Protein AF-A0A7K0Q0C8-F1 (afdb_monomer_lite)

Secondary structure (DSSP, 8-state):
-------SHHHHHHHHHHHHHHHHHHHHHHHHHHHHHHHHHHHHHHHHHTT-EEEEEEEEEE-TTTEEEEEEEEEEEEETTEEEE-SEEEEEEETTEEEEEEEEEES-EEETTS-EE--SEEEEEEE------

Sequence (133 aa):
MADKPKRPWPFILTFAGVVLLAAGWCAYWFVASSFARDTVEAELAKLSRQGFTLDCKATNWGGFPFRFERDCVAPKLTTPGEEAEAQRLLLVVQAYMPNRAVALLDGPVVTSSGLTITHDRAMASARYSGERD

Structure (mmCIF, N/CA/C/O backbone):
data_AF-A0A7K0Q0C8-F1
#
_entry.id   AF-A0A7K0Q0C8-F1
#
loop_
_atom_site.group_PDB
_atom_site.id
_atom_site.type_symbol
_atom_site.label_atom_id
_atom_site.label_alt_id
_atom_site.label_comp_id
_atom_site.label_asym_id
_atom_site.label_entity_id
_atom_site.label_seq_id
_atom_site.pdbx_PDB_ins_code
_atom_site.Cartn_x
_atom_site.Cartn_y
_atom_site.Cartn_z
_atom_site.occupancy
_atom_site.B_iso_or_equiv
_atom_site.auth_seq_id
_atom_site.auth_comp_id
_atom_site.auth_asym_id
_atom_site.auth_atom_id
_atom_site.pdbx_PDB_model_num
ATOM 1 N N . MET A 1 1 ? 20.813 -4.666 -60.933 1.00 46.38 1 MET A N 1
ATOM 2 C CA . MET A 1 1 ? 20.347 -3.752 -59.868 1.00 46.38 1 MET A CA 1
ATOM 3 C C . MET A 1 1 ? 20.929 -4.262 -58.561 1.00 46.38 1 MET A C 1
ATOM 5 O O . MET A 1 1 ? 20.519 -5.322 -58.117 1.00 46.38 1 MET A O 1
ATOM 9 N N . ALA A 1 2 ? 21.971 -3.613 -58.035 1.00 53.25 2 ALA A N 1
ATOM 10 C CA . ALA A 1 2 ? 22.572 -4.017 -56.766 1.00 53.25 2 ALA A CA 1
ATOM 11 C C . ALA A 1 2 ? 21.648 -3.558 -55.634 1.00 53.25 2 ALA A C 1
ATOM 13 O O . ALA A 1 2 ? 21.432 -2.357 -55.463 1.00 53.25 2 ALA A O 1
ATOM 14 N N . ASP A 1 3 ? 21.061 -4.515 -54.923 1.00 61.59 3 ASP A N 1
ATOM 15 C CA . ASP A 1 3 ? 20.188 -4.242 -53.791 1.00 61.59 3 ASP A CA 1
ATOM 16 C C . ASP A 1 3 ? 21.038 -3.640 -52.664 1.00 61.59 3 ASP A C 1
ATOM 18 O O . ASP A 1 3 ? 21.977 -4.262 -52.160 1.00 61.59 3 ASP A O 1
ATOM 22 N N . LYS A 1 4 ? 20.798 -2.366 -52.342 1.00 63.41 4 LYS A N 1
ATOM 23 C CA . LYS A 1 4 ? 21.561 -1.647 -51.320 1.00 63.41 4 LYS A CA 1
ATOM 24 C C . LYS A 1 4 ? 21.117 -2.217 -49.972 1.00 63.41 4 LYS A C 1
ATOM 26 O O . LYS A 1 4 ? 19.951 -2.018 -49.626 1.00 63.41 4 LYS A O 1
ATOM 31 N N . PRO A 1 5 ? 21.984 -2.898 -49.198 1.00 60.47 5 PRO A N 1
ATOM 32 C CA . PRO A 1 5 ? 21.554 -3.539 -47.964 1.00 60.47 5 PRO A CA 1
ATOM 33 C C . PRO A 1 5 ? 20.958 -2.474 -47.042 1.00 60.47 5 PRO A C 1
ATOM 35 O O . PRO A 1 5 ? 21.642 -1.529 -46.633 1.00 60.47 5 PRO A O 1
ATOM 38 N N . LYS A 1 6 ? 19.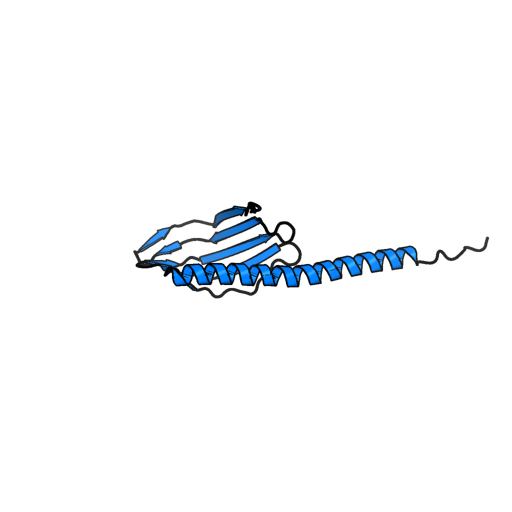654 -2.589 -46.766 1.00 64.62 6 LYS A N 1
ATOM 39 C CA . LYS A 1 6 ? 18.947 -1.695 -45.847 1.00 64.62 6 LYS A CA 1
ATOM 40 C C . LYS A 1 6 ? 19.541 -1.923 -44.463 1.00 64.62 6 LYS A C 1
ATOM 42 O O . LYS A 1 6 ? 19.232 -2.905 -43.796 1.00 64.62 6 LYS A O 1
ATOM 47 N N . ARG A 1 7 ? 20.465 -1.044 -44.065 1.00 70.12 7 ARG A N 1
ATOM 48 C CA . ARG A 1 7 ? 21.129 -1.088 -42.759 1.00 70.12 7 ARG A CA 1
ATOM 49 C C . ARG A 1 7 ? 20.048 -1.142 -41.667 1.00 70.12 7 ARG A C 1
ATOM 51 O O . ARG A 1 7 ? 19.235 -0.221 -41.628 1.00 70.12 7 ARG A O 1
ATOM 58 N N . PRO A 1 8 ? 20.040 -2.139 -40.762 1.00 76.94 8 PRO A N 1
ATOM 59 C CA . PRO A 1 8 ? 18.991 -2.311 -39.745 1.00 76.94 8 PRO A CA 1
ATOM 60 C C . PRO A 1 8 ? 19.074 -1.284 -38.602 1.00 76.94 8 PRO A C 1
ATOM 62 O O . PRO A 1 8 ? 18.388 -1.406 -37.592 1.00 76.94 8 PRO A O 1
ATOM 65 N N . TRP A 1 9 ? 19.909 -0.256 -38.756 1.00 79.31 9 TRP A N 1
ATOM 66 C CA . TRP A 1 9 ? 20.179 0.781 -37.769 1.00 79.31 9 TRP A CA 1
ATOM 67 C C . TRP A 1 9 ? 18.929 1.464 -37.184 1.00 79.31 9 TRP A C 1
ATOM 69 O O . TRP A 1 9 ? 18.884 1.591 -35.965 1.00 79.31 9 TRP A O 1
ATOM 79 N N . PRO A 1 10 ? 17.886 1.836 -37.963 1.00 83.38 10 PRO A N 1
ATOM 80 C CA . PRO A 1 10 ? 16.682 2.421 -37.375 1.00 83.38 10 PRO A CA 1
ATOM 81 C C . PRO A 1 10 ? 15.929 1.431 -36.476 1.00 83.38 10 PRO A C 1
ATOM 83 O O . PRO A 1 10 ? 15.456 1.826 -35.419 1.00 83.38 10 PRO A O 1
ATOM 86 N N . PHE A 1 11 ? 15.888 0.139 -36.822 1.00 87.31 11 PHE A N 1
ATOM 87 C CA . PHE A 1 11 ? 15.264 -0.882 -35.972 1.00 87.31 11 PHE A CA 1
ATOM 88 C C . PHE A 1 11 ? 16.038 -1.098 -34.672 1.00 87.31 11 PHE A C 1
ATOM 90 O O . PHE A 1 11 ? 15.432 -1.177 -33.607 1.00 87.31 11 PHE A O 1
ATOM 97 N N . ILE A 1 12 ? 17.372 -1.146 -34.747 1.00 89.88 12 ILE A N 1
ATOM 98 C CA . ILE A 1 12 ? 18.235 -1.272 -33.565 1.00 89.88 12 ILE A CA 1
ATOM 99 C C . ILE A 1 12 ? 18.062 -0.053 -32.652 1.00 89.88 12 ILE A C 1
ATOM 101 O O . ILE A 1 12 ? 17.959 -0.208 -31.440 1.00 89.88 12 ILE A O 1
ATOM 105 N N . LEU A 1 13 ? 17.987 1.150 -33.225 1.00 92.06 13 LEU A N 1
ATOM 106 C CA . LEU A 1 13 ? 17.850 2.390 -32.467 1.00 92.06 13 LEU A CA 1
ATOM 107 C C . LEU A 1 13 ? 16.474 2.499 -31.792 1.00 92.06 13 LEU A C 1
ATOM 109 O O . LEU A 1 13 ? 16.399 2.851 -30.617 1.00 92.06 13 LEU A O 1
ATOM 113 N N . THR A 1 14 ? 15.394 2.118 -32.484 1.00 92.44 14 THR A N 1
ATOM 114 C CA . THR A 1 14 ? 14.057 2.014 -31.878 1.00 92.44 14 THR A CA 1
ATOM 115 C C . THR A 1 14 ? 14.026 0.968 -30.767 1.00 92.44 14 THR A C 1
ATOM 117 O O . THR A 1 14 ? 13.520 1.250 -29.683 1.00 92.44 14 THR A O 1
ATOM 120 N N . PHE A 1 15 ? 14.592 -0.218 -31.001 1.00 94.69 15 PHE A N 1
ATOM 121 C CA . PHE A 1 15 ? 14.639 -1.279 -29.996 1.00 94.69 15 PHE A CA 1
ATOM 122 C C . PHE A 1 15 ? 15.418 -0.842 -28.751 1.00 94.69 15 PHE A C 1
ATOM 124 O O . PHE A 1 15 ? 14.924 -0.985 -27.636 1.00 94.69 15 PHE A O 1
ATOM 131 N N . ALA A 1 16 ? 16.590 -0.227 -28.934 1.00 94.69 16 ALA A N 1
ATOM 132 C CA . ALA A 1 16 ? 17.373 0.336 -27.840 1.00 94.69 16 ALA A CA 1
ATOM 133 C C . ALA A 1 16 ? 16.583 1.401 -27.063 1.00 94.69 16 ALA A C 1
ATOM 135 O O . ALA A 1 16 ? 16.584 1.383 -25.835 1.00 94.69 16 ALA A O 1
ATOM 136 N N . GLY A 1 17 ? 15.851 2.278 -27.757 1.00 96.75 17 GLY A N 1
ATOM 137 C CA . GLY A 1 17 ? 14.981 3.271 -27.122 1.00 96.75 17 GLY A CA 1
ATOM 138 C C . GLY A 1 17 ? 13.888 2.644 -26.249 1.00 96.75 17 GLY A C 1
ATOM 139 O O . GLY A 1 17 ? 13.690 3.069 -25.112 1.00 96.75 17 GLY A O 1
ATOM 140 N N . VAL A 1 18 ? 13.220 1.596 -26.739 1.00 96.19 18 VAL A N 1
ATOM 141 C CA . VAL A 1 18 ? 12.193 0.867 -25.972 1.00 96.19 18 VAL A CA 1
ATOM 142 C C . VAL A 1 18 ? 12.799 0.183 -24.747 1.00 96.19 18 VAL A C 1
ATOM 144 O O . VAL A 1 18 ? 12.233 0.268 -23.658 1.00 96.19 18 VAL A O 1
ATOM 147 N N . VAL A 1 19 ? 13.964 -0.454 -24.898 1.00 96.31 19 VAL A N 1
ATOM 148 C CA . VAL A 1 19 ? 14.666 -1.110 -23.784 1.00 96.31 19 VAL A CA 1
ATOM 149 C C . VAL A 1 19 ? 15.070 -0.095 -22.714 1.00 96.31 19 VAL A C 1
ATOM 151 O O . VAL A 1 19 ? 14.866 -0.353 -21.530 1.00 96.31 19 VAL A O 1
ATOM 154 N N . LEU A 1 20 ? 15.584 1.074 -23.105 1.00 96.81 20 LEU A N 1
ATOM 155 C CA . LEU A 1 20 ? 15.936 2.142 -22.166 1.00 96.81 20 LEU A CA 1
ATOM 156 C C . LEU A 1 20 ? 14.712 2.687 -21.427 1.00 96.81 20 LEU A C 1
ATOM 158 O O . LEU A 1 20 ? 14.778 2.905 -20.220 1.00 96.81 20 LEU A O 1
ATOM 162 N N . LEU A 1 21 ? 13.587 2.867 -22.123 1.00 96.56 21 LEU A N 1
ATOM 163 C CA . LEU A 1 21 ? 12.343 3.321 -21.503 1.00 96.56 21 LEU A CA 1
ATOM 164 C C . LEU A 1 21 ? 11.794 2.285 -20.512 1.00 96.56 21 LEU A C 1
ATOM 166 O O . LEU A 1 21 ? 11.395 2.647 -19.407 1.00 96.56 21 LEU A O 1
ATOM 170 N N . ALA A 1 22 ? 11.835 0.999 -20.868 1.00 95.69 22 ALA A N 1
ATOM 171 C CA . ALA A 1 22 ? 11.447 -0.086 -19.971 1.00 95.69 22 ALA A CA 1
ATOM 172 C C . ALA A 1 22 ? 12.357 -0.147 -18.733 1.00 95.69 22 ALA A C 1
ATOM 174 O O . ALA A 1 22 ? 11.861 -0.223 -17.612 1.00 95.69 22 ALA A O 1
ATOM 175 N N . ALA A 1 23 ? 13.676 -0.045 -18.916 1.00 95.75 23 ALA A N 1
ATOM 176 C CA . ALA A 1 23 ? 14.633 -0.021 -17.812 1.00 95.75 23 ALA A CA 1
ATOM 177 C C . ALA A 1 23 ? 14.424 1.197 -16.897 1.00 95.75 23 ALA A C 1
ATOM 179 O O . ALA A 1 23 ? 14.415 1.055 -15.673 1.00 95.75 23 ALA A O 1
ATOM 180 N N . GLY A 1 24 ? 14.191 2.375 -17.482 1.00 96.12 24 GLY A N 1
ATOM 181 C CA . GLY A 1 24 ? 13.864 3.595 -16.747 1.00 96.12 24 GLY A CA 1
ATOM 182 C C . GLY A 1 24 ? 12.571 3.460 -15.945 1.00 96.12 24 GLY A C 1
ATOM 183 O O . GLY A 1 24 ? 12.534 3.846 -14.779 1.00 96.12 24 GLY A O 1
ATOM 184 N N . TRP A 1 25 ? 11.537 2.843 -16.523 1.00 95.06 25 TRP A N 1
ATOM 185 C CA . TRP A 1 25 ? 10.288 2.567 -15.814 1.00 95.06 25 TRP A CA 1
ATOM 186 C C . TRP A 1 25 ? 10.480 1.583 -14.657 1.00 95.06 25 TRP A C 1
ATOM 188 O O . TRP A 1 25 ? 9.954 1.811 -13.570 1.00 95.06 25 TRP A O 1
ATOM 198 N N . CYS A 1 26 ? 11.269 0.522 -14.849 1.00 93.31 26 CYS A N 1
ATOM 199 C CA . CYS A 1 26 ? 11.608 -0.405 -13.772 1.00 93.31 26 CYS A CA 1
ATOM 200 C C . CYS A 1 26 ? 12.302 0.322 -12.617 1.00 93.31 26 CYS A C 1
ATOM 202 O O . CYS A 1 26 ? 11.863 0.205 -11.475 1.00 93.31 26 CYS A O 1
ATOM 204 N N . ALA A 1 27 ? 13.340 1.109 -12.915 1.00 93.50 27 ALA A N 1
ATOM 205 C CA . ALA A 1 27 ? 14.065 1.882 -11.910 1.00 93.50 27 ALA A CA 1
ATOM 206 C C . ALA A 1 27 ? 13.138 2.859 -11.167 1.00 93.50 27 ALA A C 1
ATOM 208 O O . ALA A 1 27 ? 13.136 2.892 -9.936 1.00 93.50 27 ALA A O 1
ATOM 209 N N . TYR A 1 28 ? 12.301 3.591 -11.907 1.00 92.12 28 TYR A N 1
ATOM 210 C CA . TYR A 1 28 ? 11.281 4.469 -11.339 1.00 92.12 28 TYR A CA 1
ATOM 211 C C . TYR A 1 28 ? 10.334 3.715 -10.402 1.00 92.12 28 TYR A C 1
ATOM 213 O O . TYR A 1 28 ? 10.101 4.168 -9.285 1.00 92.12 28 TYR A O 1
ATOM 221 N N . TRP A 1 29 ? 9.819 2.556 -10.822 1.00 92.44 29 TRP A N 1
ATOM 222 C CA . TRP A 1 29 ? 8.880 1.772 -10.027 1.00 92.44 29 TRP A CA 1
ATOM 223 C C . TRP A 1 29 ? 9.499 1.330 -8.699 1.00 92.44 29 TRP A C 1
ATOM 225 O O . TRP A 1 29 ? 8.857 1.475 -7.664 1.00 92.44 29 TRP A O 1
ATOM 235 N N . PHE A 1 30 ? 10.751 0.859 -8.691 1.00 89.12 30 PHE A N 1
ATOM 236 C CA . PHE A 1 30 ? 11.416 0.460 -7.445 1.00 89.12 30 PHE A CA 1
ATOM 237 C C . PHE A 1 30 ? 11.583 1.639 -6.478 1.00 89.12 30 PHE A C 1
ATOM 239 O O . PHE A 1 30 ? 11.258 1.496 -5.299 1.00 89.12 30 PHE A O 1
ATOM 246 N N . VAL A 1 31 ? 11.996 2.810 -6.971 1.00 89.81 31 VAL A N 1
ATOM 247 C CA . VAL A 1 31 ? 12.130 4.030 -6.154 1.00 89.81 31 VAL A CA 1
ATOM 248 C C . VAL A 1 31 ? 10.769 4.518 -5.651 1.00 89.81 31 VAL A C 1
ATOM 250 O O . VAL A 1 31 ? 10.595 4.792 -4.471 1.00 89.81 31 VAL A O 1
ATOM 253 N N . ALA A 1 32 ? 9.761 4.595 -6.516 1.00 88.12 32 ALA A N 1
ATOM 254 C CA . ALA A 1 32 ? 8.420 5.013 -6.118 1.00 88.12 32 ALA A CA 1
ATOM 255 C C . ALA A 1 32 ? 7.775 4.021 -5.133 1.00 88.12 32 ALA A C 1
ATOM 257 O O . ALA A 1 32 ? 7.069 4.436 -4.212 1.00 88.12 32 ALA A O 1
ATOM 258 N N . SER A 1 33 ? 8.067 2.723 -5.272 1.00 86.88 33 SER A N 1
ATOM 259 C CA . SER A 1 33 ? 7.587 1.710 -4.338 1.00 86.88 33 SER A CA 1
ATOM 260 C C . SER A 1 33 ? 8.124 1.943 -2.929 1.00 86.88 33 SER A C 1
ATOM 262 O O . SER A 1 33 ? 7.337 1.817 -1.998 1.00 86.88 33 SER A O 1
ATOM 264 N N . SER A 1 34 ? 9.399 2.336 -2.761 1.00 85.19 34 SER A N 1
ATOM 265 C CA . SER A 1 34 ? 9.984 2.604 -1.439 1.00 85.19 34 SER A CA 1
ATOM 266 C C . SER A 1 34 ? 9.326 3.804 -0.766 1.00 85.1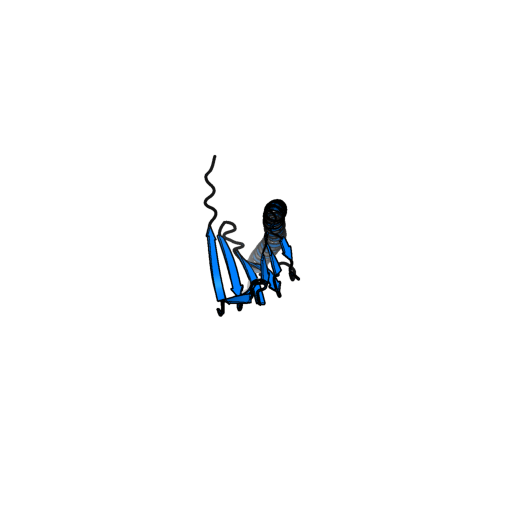9 34 SER A C 1
ATOM 268 O O . SER A 1 34 ? 8.904 3.687 0.378 1.00 85.19 34 SER A O 1
ATOM 270 N N . PHE A 1 35 ? 9.094 4.893 -1.507 1.00 85.94 35 PHE A N 1
ATOM 271 C CA . PHE A 1 35 ? 8.347 6.048 -0.995 1.00 85.94 35 PHE A CA 1
ATOM 272 C C . PHE A 1 35 ? 6.940 5.675 -0.507 1.00 85.94 35 PHE A C 1
ATOM 274 O O . PHE A 1 35 ? 6.490 6.175 0.526 1.00 85.94 35 PHE A O 1
ATOM 281 N N . ALA A 1 36 ? 6.240 4.783 -1.216 1.00 85.38 36 ALA A N 1
ATOM 282 C CA . ALA A 1 36 ? 4.932 4.303 -0.778 1.00 85.38 36 ALA A CA 1
ATOM 283 C C . ALA A 1 36 ? 5.023 3.500 0.533 1.00 85.38 36 ALA A C 1
ATOM 285 O O . ALA A 1 36 ? 4.162 3.664 1.401 1.00 85.38 36 ALA A O 1
ATOM 286 N N . ARG A 1 37 ? 6.074 2.682 0.711 1.00 85.19 37 ARG A N 1
ATOM 287 C CA . ARG A 1 37 ? 6.310 1.948 1.969 1.00 85.19 37 ARG A CA 1
ATOM 288 C C . ARG A 1 37 ? 6.529 2.908 3.125 1.00 85.19 37 ARG A C 1
ATOM 290 O O . ARG A 1 37 ? 5.786 2.838 4.099 1.00 85.19 37 ARG A O 1
ATOM 297 N N . ASP A 1 38 ? 7.468 3.834 2.961 1.00 86.81 38 ASP A N 1
ATOM 298 C CA . ASP A 1 38 ? 7.864 4.788 3.996 1.00 86.81 38 ASP A CA 1
ATOM 299 C C . ASP A 1 38 ? 6.678 5.653 4.433 1.00 86.81 38 ASP A C 1
ATOM 301 O O . ASP A 1 38 ? 6.464 5.878 5.622 1.00 86.81 38 ASP A O 1
ATOM 305 N N . THR A 1 39 ? 5.849 6.085 3.477 1.00 86.00 39 THR A N 1
ATOM 306 C CA . THR A 1 39 ? 4.644 6.874 3.766 1.00 86.00 39 THR A CA 1
ATOM 307 C C . THR A 1 39 ? 3.644 6.081 4.605 1.00 86.00 39 THR A C 1
ATOM 309 O O . THR A 1 39 ? 3.150 6.580 5.614 1.00 86.00 39 THR A O 1
ATOM 312 N N . VAL A 1 40 ? 3.351 4.831 4.226 1.00 85.00 40 VAL A N 1
ATOM 313 C CA . VAL A 1 40 ? 2.407 3.993 4.982 1.00 85.00 40 VAL A CA 1
ATOM 314 C C . VAL A 1 40 ? 2.956 3.650 6.364 1.00 85.00 40 VAL A C 1
ATOM 316 O O . VAL A 1 40 ? 2.208 3.677 7.336 1.00 85.00 40 VAL A O 1
ATOM 319 N N . GLU A 1 41 ? 4.246 3.344 6.478 1.00 86.94 41 GLU A N 1
ATOM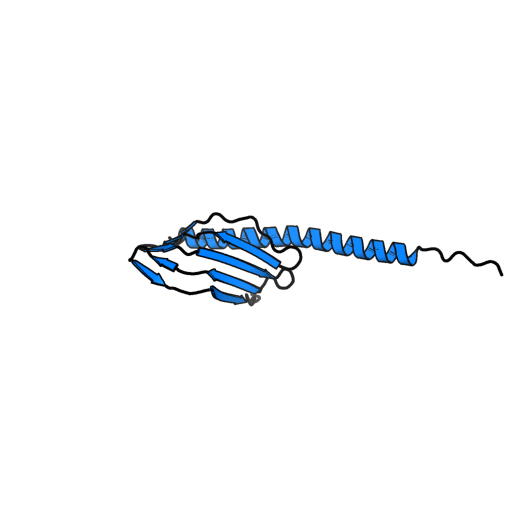 320 C CA . GLU A 1 41 ? 4.884 3.078 7.770 1.00 86.94 41 GLU A CA 1
ATOM 321 C C . GLU A 1 41 ? 4.882 4.314 8.674 1.00 86.94 41 GLU A C 1
ATOM 323 O O . GLU A 1 41 ? 4.580 4.196 9.862 1.00 86.94 41 GLU A O 1
ATOM 328 N N . ALA A 1 42 ? 5.117 5.507 8.123 1.00 88.25 42 ALA A N 1
ATOM 329 C CA . ALA A 1 42 ? 5.027 6.757 8.867 1.00 88.25 42 ALA A CA 1
ATOM 330 C C . ALA A 1 42 ? 3.604 7.030 9.381 1.00 88.25 42 ALA A C 1
ATOM 332 O O . ALA A 1 42 ? 3.444 7.452 10.529 1.00 88.25 42 ALA A O 1
ATOM 333 N N . GLU A 1 43 ? 2.569 6.774 8.575 1.00 86.38 43 GLU A N 1
ATOM 334 C CA . GLU A 1 43 ? 1.172 6.910 9.009 1.00 86.38 43 GLU A CA 1
ATOM 335 C C . GLU A 1 43 ? 0.797 5.867 10.071 1.00 86.38 43 GLU A C 1
ATOM 337 O O . GLU A 1 43 ? 0.229 6.218 11.105 1.00 86.38 43 GLU A O 1
ATOM 342 N N . LEU A 1 44 ? 1.194 4.604 9.895 1.00 86.75 44 LEU A N 1
ATOM 343 C CA . LEU A 1 44 ? 0.988 3.563 10.908 1.00 86.75 44 LEU A CA 1
ATOM 344 C C . LEU A 1 44 ? 1.711 3.894 12.222 1.00 86.75 44 LEU A C 1
ATOM 346 O O . LEU A 1 44 ? 1.155 3.686 13.297 1.00 86.75 44 LEU A O 1
ATOM 350 N N . ALA A 1 45 ? 2.910 4.476 12.159 1.00 89.19 45 ALA A N 1
ATOM 351 C CA . ALA A 1 45 ? 3.640 4.935 13.338 1.00 89.19 45 ALA A CA 1
ATOM 352 C C . ALA A 1 45 ? 2.978 6.147 14.022 1.00 89.19 45 ALA A C 1
ATOM 354 O O . ALA A 1 45 ? 3.121 6.341 15.230 1.00 89.19 45 ALA A O 1
ATOM 355 N N . LYS A 1 46 ? 2.250 6.995 13.282 1.00 90.00 46 LYS A N 1
ATOM 356 C CA . LYS A 1 46 ? 1.419 8.054 13.881 1.00 90.00 46 LYS A CA 1
ATOM 357 C C . LYS A 1 46 ? 0.200 7.456 14.581 1.00 90.00 46 LYS A C 1
ATOM 359 O O . LYS A 1 46 ? -0.097 7.872 15.698 1.00 90.00 46 LYS A O 1
ATOM 364 N N . LEU A 1 47 ? -0.459 6.483 13.954 1.00 87.81 47 LEU A N 1
ATOM 365 C CA . LEU A 1 47 ? -1.612 5.777 14.518 1.00 87.81 47 LEU A CA 1
ATOM 366 C C . LEU A 1 47 ? -1.237 4.994 15.784 1.00 87.81 47 LEU A C 1
ATOM 368 O O . LEU A 1 47 ? -1.949 5.079 16.784 1.00 87.81 47 LEU A O 1
ATOM 372 N N . SER A 1 48 ? -0.073 4.340 15.803 1.00 88.62 48 SER A N 1
ATOM 373 C CA . SER A 1 48 ? 0.401 3.613 16.988 1.00 88.62 48 SER A CA 1
ATOM 374 C C . SER A 1 48 ? 0.626 4.531 18.187 1.00 88.62 48 SER A C 1
ATOM 376 O O . SER A 1 48 ? 0.258 4.178 19.306 1.00 88.62 48 SER A O 1
ATOM 378 N N . ARG A 1 49 ? 1.119 5.759 17.965 1.00 89.06 49 ARG A N 1
ATOM 379 C CA . ARG A 1 49 ? 1.219 6.789 19.017 1.00 89.06 49 ARG A CA 1
ATOM 380 C C . ARG A 1 49 ? -0.136 7.244 19.564 1.00 89.06 49 ARG A C 1
ATOM 382 O O . ARG A 1 49 ? -0.183 7.761 20.674 1.00 89.06 49 ARG A O 1
ATOM 389 N N . GLN A 1 50 ? -1.216 7.057 18.810 1.00 88.88 50 GLN A N 1
ATOM 390 C CA . GLN A 1 50 ? -2.590 7.348 19.234 1.00 88.88 50 GLN A CA 1
ATOM 391 C C . GLN A 1 50 ? -3.280 6.129 19.876 1.00 88.88 50 GLN A C 1
ATOM 393 O O . GLN A 1 50 ? -4.454 6.211 20.223 1.00 88.88 50 GLN A O 1
ATOM 398 N N . GLY A 1 51 ? -2.568 5.007 20.050 1.00 86.62 51 GLY A N 1
ATOM 399 C CA . GLY A 1 51 ? -3.106 3.773 20.629 1.00 86.62 51 GLY A CA 1
ATOM 400 C C . GLY A 1 51 ? -3.760 2.827 19.617 1.00 86.62 51 GLY A C 1
ATOM 401 O O . GLY A 1 51 ? -4.392 1.859 20.028 1.00 86.62 51 GLY A O 1
ATOM 402 N N . PHE A 1 52 ? -3.608 3.088 18.314 1.00 89.75 52 PHE A N 1
ATOM 403 C CA . PHE A 1 52 ? -4.082 2.215 17.240 1.00 89.75 52 PHE A CA 1
ATOM 404 C C . PHE A 1 52 ? -2.917 1.399 16.681 1.00 89.75 52 PHE A C 1
ATOM 406 O O . PHE A 1 52 ? -2.067 1.937 15.971 1.00 89.75 52 PHE A O 1
ATOM 413 N N . THR A 1 53 ? -2.865 0.100 16.958 1.00 90.31 53 THR A N 1
ATOM 414 C CA . THR A 1 53 ? -1.828 -0.778 16.399 1.00 90.31 53 THR A CA 1
ATOM 415 C C . THR A 1 53 ? -2.430 -1.755 15.408 1.00 90.31 53 THR A C 1
ATOM 417 O O . THR A 1 53 ? -3.359 -2.484 15.738 1.00 90.31 53 THR A O 1
ATOM 420 N N . LEU A 1 54 ? -1.886 -1.769 14.193 1.00 88.38 54 LEU A N 1
ATOM 421 C CA . LEU A 1 54 ? -2.254 -2.714 13.148 1.00 88.38 54 LEU A CA 1
ATOM 422 C C . LEU A 1 54 ? -1.135 -3.747 13.004 1.00 88.38 54 LEU A C 1
ATOM 424 O O . LEU A 1 54 ? -0.065 -3.427 12.483 1.00 88.38 54 LEU A O 1
ATOM 428 N N . ASP A 1 55 ? -1.384 -4.968 13.464 1.00 88.56 55 ASP A N 1
ATOM 429 C CA . ASP A 1 55 ? -0.491 -6.108 13.275 1.00 88.56 55 ASP A CA 1
ATOM 430 C C . ASP A 1 55 ? -0.966 -6.931 12.074 1.00 88.56 55 ASP A C 1
ATOM 432 O O . ASP A 1 55 ? -2.144 -7.281 11.962 1.00 88.56 55 ASP A O 1
ATOM 436 N N . CYS A 1 56 ? -0.055 -7.227 11.148 1.00 85.50 56 CYS A N 1
ATOM 437 C CA . CYS A 1 56 ? -0.304 -8.243 10.141 1.00 85.50 56 CYS A CA 1
ATOM 438 C C . CYS A 1 56 ? 0.969 -8.818 9.536 1.00 85.50 56 CYS A C 1
ATOM 440 O O . CYS A 1 56 ? 2.007 -8.160 9.413 1.00 85.50 56 CYS A O 1
ATOM 442 N N . LYS A 1 57 ? 0.841 -10.046 9.024 1.00 75.50 57 LYS A N 1
ATOM 443 C CA . LYS A 1 57 ? 1.848 -10.668 8.163 1.00 75.50 57 LYS A CA 1
ATOM 444 C C . LYS A 1 57 ? 1.741 -10.075 6.760 1.00 75.50 57 LYS A C 1
ATOM 446 O O . LYS A 1 57 ? 1.124 -10.657 5.869 1.00 75.50 57 LYS A O 1
ATOM 451 N N . ALA A 1 58 ? 2.300 -8.881 6.578 1.00 69.69 58 ALA A N 1
ATOM 452 C CA . ALA A 1 58 ? 2.347 -8.246 5.270 1.00 69.69 58 ALA A CA 1
ATOM 453 C C . ALA A 1 58 ? 3.299 -9.016 4.343 1.00 69.69 58 ALA A C 1
ATOM 455 O O . ALA A 1 58 ? 4.479 -9.191 4.655 1.00 69.69 58 ALA A O 1
ATOM 456 N N . THR A 1 59 ? 2.797 -9.445 3.186 1.00 63.78 59 THR A N 1
ATOM 457 C CA . THR A 1 59 ? 3.667 -9.908 2.100 1.00 63.78 59 THR A CA 1
ATOM 458 C C . THR A 1 59 ? 4.165 -8.666 1.358 1.00 63.78 59 THR A C 1
ATOM 460 O O . THR A 1 59 ? 3.427 -7.693 1.214 1.00 63.78 59 THR A O 1
ATOM 463 N N . ASN A 1 60 ? 5.445 -8.667 0.979 1.00 70.12 60 ASN A N 1
ATOM 464 C CA . ASN A 1 60 ? 6.174 -7.577 0.316 1.00 70.12 60 ASN A CA 1
ATOM 465 C C . ASN A 1 60 ? 5.329 -6.776 -0.701 1.00 70.12 60 ASN A C 1
ATOM 467 O O . ASN A 1 60 ? 4.430 -7.323 -1.335 1.00 70.12 60 ASN A O 1
ATOM 471 N N . TRP A 1 61 ? 5.655 -5.499 -0.921 1.00 80.94 61 TRP A N 1
ATOM 472 C CA . TRP A 1 61 ? 4.896 -4.679 -1.871 1.00 80.94 61 TRP A CA 1
ATOM 473 C C . TRP A 1 61 ? 5.009 -5.219 -3.305 1.00 80.94 61 TRP A C 1
ATOM 475 O O . TRP A 1 61 ? 6.120 -5.357 -3.825 1.00 80.94 61 TRP A O 1
ATOM 485 N N . GLY A 1 62 ? 3.860 -5.501 -3.921 1.00 86.69 62 GLY A N 1
ATOM 486 C CA . GLY A 1 62 ? 3.713 -6.023 -5.281 1.00 86.69 62 GLY A CA 1
ATOM 487 C C . GLY A 1 62 ? 3.103 -5.005 -6.249 1.00 86.69 62 GLY A C 1
ATOM 488 O O . GLY A 1 62 ? 3.093 -3.802 -5.983 1.00 86.69 62 GLY A O 1
ATOM 489 N N . GLY A 1 63 ? 2.558 -5.489 -7.369 1.00 85.88 63 GLY A N 1
ATOM 490 C CA . GLY A 1 63 ? 1.821 -4.663 -8.335 1.00 85.88 63 GLY A CA 1
ATOM 491 C C . GLY A 1 63 ? 2.627 -4.122 -9.525 1.00 85.88 63 GLY A C 1
ATOM 492 O O . GLY A 1 63 ? 2.084 -3.367 -10.344 1.00 85.88 63 GLY A O 1
ATOM 493 N N . PHE A 1 64 ? 3.899 -4.516 -9.660 1.00 85.62 64 PHE A N 1
ATOM 494 C CA . PHE A 1 64 ? 4.719 -4.161 -10.820 1.00 85.62 64 PHE A CA 1
ATOM 495 C C . PHE A 1 64 ? 3.995 -4.507 -12.134 1.00 85.62 64 PHE A C 1
ATOM 497 O O . PHE A 1 64 ? 3.446 -5.607 -12.246 1.00 85.62 64 PHE A O 1
ATOM 504 N N . PRO A 1 65 ? 3.999 -3.625 -13.152 1.00 85.69 65 PRO A N 1
ATOM 505 C CA . PRO A 1 65 ? 4.651 -2.309 -13.223 1.00 85.69 65 PRO A CA 1
ATOM 506 C C . PRO A 1 65 ? 3.714 -1.108 -12.992 1.00 85.69 65 PRO A C 1
ATOM 508 O O . PRO A 1 65 ? 4.165 0.030 -13.075 1.00 85.69 65 PRO A O 1
ATOM 511 N N . PHE A 1 66 ? 2.415 -1.322 -12.759 1.00 89.81 66 PHE A N 1
ATOM 512 C CA . PHE A 1 66 ? 1.398 -0.259 -12.876 1.00 89.81 66 PHE A CA 1
ATOM 513 C C . PHE A 1 66 ? 0.783 0.194 -11.550 1.00 89.81 66 PHE A C 1
ATOM 515 O O . PHE A 1 66 ? 0.123 1.237 -11.497 1.00 89.81 66 PHE A O 1
ATOM 522 N N . ARG A 1 67 ? 0.966 -0.577 -10.480 1.00 90.81 67 ARG A N 1
ATOM 523 C CA . ARG A 1 67 ? 0.429 -0.270 -9.155 1.00 90.81 67 ARG A CA 1
ATOM 524 C C . ARG A 1 67 ? 1.423 -0.670 -8.069 1.00 90.81 67 ARG A C 1
ATOM 526 O O . ARG A 1 67 ? 2.373 -1.402 -8.328 1.00 90.81 67 ARG A O 1
ATOM 533 N N . PHE A 1 68 ? 1.189 -0.176 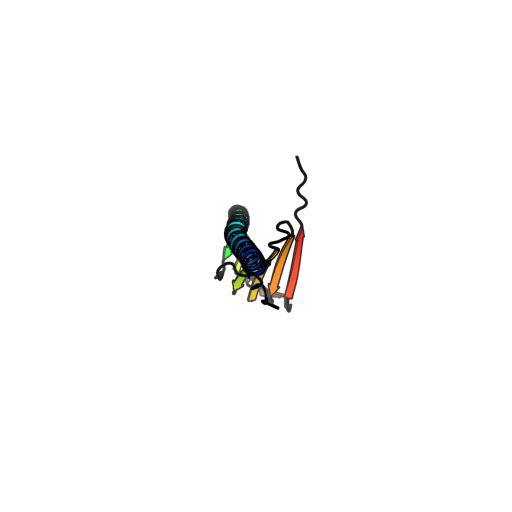-6.869 1.00 90.50 68 PHE A N 1
ATOM 534 C CA . PHE A 1 68 ? 1.851 -0.606 -5.650 1.00 90.50 68 PHE A CA 1
ATOM 535 C C . PHE A 1 68 ? 0.773 -1.201 -4.766 1.00 90.50 68 PHE A C 1
ATOM 537 O O . PHE A 1 68 ? -0.169 -0.500 -4.399 1.00 90.50 68 PHE A O 1
ATOM 544 N N . GLU A 1 69 ? 0.873 -2.490 -4.478 1.00 90.88 69 GLU A N 1
ATOM 545 C CA . GLU A 1 69 ? -0.085 -3.169 -3.614 1.00 90.88 69 GLU A CA 1
ATOM 546 C C . GLU A 1 69 ? 0.603 -3.738 -2.379 1.00 90.88 69 GLU A C 1
ATOM 548 O O . GLU A 1 69 ? 1.715 -4.259 -2.465 1.00 90.88 69 GLU A O 1
ATOM 553 N N . ARG A 1 70 ? -0.056 -3.625 -1.228 1.00 89.69 70 ARG A N 1
ATOM 554 C CA . ARG A 1 70 ? 0.376 -4.219 0.033 1.00 89.69 70 ARG A CA 1
ATOM 555 C C . ARG A 1 70 ? -0.734 -5.124 0.531 1.00 89.69 70 ARG A C 1
ATOM 557 O O . ARG A 1 70 ? -1.817 -4.647 0.866 1.00 89.69 70 ARG A O 1
ATOM 564 N N . ASP A 1 71 ? -0.437 -6.416 0.560 1.00 90.88 71 ASP A N 1
ATOM 565 C CA . ASP A 1 71 ? -1.357 -7.447 1.014 1.00 90.88 71 ASP A CA 1
ATOM 566 C C . ASP A 1 71 ? -1.049 -7.835 2.460 1.00 90.88 71 ASP A C 1
ATOM 568 O O . ASP A 1 71 ? 0.072 -8.223 2.800 1.00 90.88 71 ASP A O 1
ATOM 572 N N . CYS A 1 72 ? -2.053 -7.689 3.309 1.00 90.38 72 CYS A N 1
ATOM 573 C CA . CYS A 1 72 ? -1.992 -7.852 4.748 1.00 90.38 72 CYS A CA 1
ATOM 574 C C . CYS A 1 72 ? -2.996 -8.953 5.102 1.00 90.38 72 CYS A C 1
ATOM 576 O O . CYS A 1 72 ? -4.209 -8.740 5.089 1.00 90.38 72 CYS A O 1
ATOM 578 N N . VAL A 1 73 ? -2.479 -10.161 5.337 1.00 90.44 73 VAL A N 1
ATOM 579 C CA . VAL A 1 73 ? -3.292 -11.350 5.624 1.00 90.44 73 VAL A CA 1
ATOM 580 C C . VAL A 1 73 ? -3.595 -11.403 7.115 1.00 90.44 73 VAL A C 1
ATOM 582 O O . VAL A 1 73 ? -2.682 -11.231 7.926 1.00 90.44 73 VAL A O 1
ATOM 585 N N . ALA A 1 74 ? -4.859 -11.670 7.452 1.00 89.62 74 ALA A N 1
ATOM 586 C CA . ALA A 1 74 ? -5.371 -11.708 8.819 1.00 89.62 74 ALA A CA 1
ATOM 587 C C . ALA A 1 74 ? -4.973 -10.467 9.647 1.00 89.62 74 ALA A C 1
ATOM 589 O O . ALA A 1 74 ? -4.293 -10.608 10.667 1.00 89.62 74 ALA A O 1
ATOM 590 N N . PRO A 1 75 ? -5.313 -9.243 9.190 1.00 92.00 75 PRO A N 1
ATOM 591 C CA . PRO A 1 75 ? -4.995 -8.029 9.927 1.00 92.00 75 PRO A CA 1
ATOM 592 C C . PRO A 1 75 ? -5.688 -8.017 11.289 1.00 92.00 75 PRO A C 1
ATOM 594 O O . PRO A 1 75 ? -6.890 -8.275 11.380 1.00 92.00 75 PRO A O 1
ATOM 597 N N . LYS A 1 76 ? -4.929 -7.653 12.321 1.00 92.25 76 LYS A N 1
ATOM 598 C CA . LYS A 1 76 ? -5.416 -7.409 13.677 1.00 92.25 76 LYS A CA 1
ATOM 599 C C . LYS A 1 76 ? -5.240 -5.941 14.012 1.00 92.25 76 LYS A C 1
ATOM 601 O O . LYS A 1 76 ? -4.122 -5.430 14.030 1.00 92.25 76 LYS A O 1
ATOM 606 N N . LEU A 1 77 ? -6.347 -5.258 14.249 1.00 92.56 77 LEU A N 1
ATOM 607 C CA . LEU A 1 77 ? -6.374 -3.873 14.682 1.00 92.56 77 LEU A CA 1
ATOM 608 C C . LEU A 1 77 ? -6.691 -3.832 16.175 1.00 92.56 77 LEU A C 1
ATOM 610 O O . LEU A 1 77 ? -7.798 -4.164 16.584 1.00 92.56 77 LEU A O 1
ATOM 614 N N . THR A 1 78 ? -5.741 -3.378 16.979 1.00 92.88 78 THR A N 1
ATOM 615 C CA . THR A 1 78 ? -5.954 -3.085 18.397 1.00 92.88 78 THR A CA 1
ATOM 616 C C . THR A 1 78 ? -6.206 -1.596 18.548 1.00 92.88 78 THR A C 1
ATOM 618 O O . THR A 1 78 ? -5.418 -0.766 18.090 1.00 92.88 78 THR A O 1
ATOM 621 N N . THR A 1 79 ? -7.313 -1.262 19.193 1.00 90.06 79 THR A N 1
ATOM 622 C CA . THR A 1 79 ? -7.708 0.100 19.550 1.00 90.06 79 THR A CA 1
ATOM 623 C C . THR A 1 79 ? -7.875 0.196 21.068 1.00 90.06 79 THR A C 1
ATOM 625 O O . THR A 1 79 ? -7.967 -0.839 21.735 1.00 90.06 79 THR A O 1
ATOM 628 N N . PRO A 1 80 ? -7.918 1.402 21.662 1.00 87.31 80 PRO A N 1
ATOM 629 C CA . PRO A 1 80 ? -8.130 1.538 23.100 1.00 87.31 80 PRO A CA 1
ATOM 630 C C . PRO A 1 80 ? -9.494 0.968 23.534 1.00 87.31 80 PRO A C 1
ATOM 632 O O . PRO A 1 80 ? -10.516 1.643 23.449 1.00 87.31 80 PRO A O 1
ATOM 635 N N . GLY A 1 81 ? -9.497 -0.277 24.019 1.00 85.75 81 GLY A N 1
ATOM 636 C CA . GLY A 1 81 ? -10.680 -0.966 24.545 1.00 85.75 81 GLY A CA 1
ATOM 637 C C . GLY A 1 81 ? -11.327 -1.993 23.610 1.00 85.75 81 GLY A C 1
ATOM 638 O O . GLY A 1 81 ? -12.252 -2.674 24.045 1.00 85.75 81 GLY A O 1
ATOM 639 N N . GLU A 1 82 ? -10.846 -2.153 22.375 1.00 90.94 82 GLU A N 1
ATOM 640 C CA . GLU A 1 82 ? -11.399 -3.132 21.432 1.00 90.94 82 GLU A CA 1
ATOM 641 C C . GLU A 1 82 ? -10.336 -3.643 20.456 1.00 90.94 82 GLU A C 1
ATOM 643 O O . GLU A 1 82 ? -9.464 -2.898 20.004 1.00 90.94 82 GLU A O 1
ATOM 648 N N . GLU A 1 83 ? -10.426 -4.923 20.111 1.00 92.56 83 GLU A N 1
ATOM 649 C CA . GLU A 1 83 ? -9.617 -5.549 19.068 1.00 92.56 83 GLU A CA 1
ATOM 650 C C . GLU A 1 83 ? -10.535 -5.975 17.931 1.00 92.56 83 GLU A C 1
ATOM 652 O O . GLU A 1 83 ? -11.633 -6.463 18.184 1.00 92.56 83 GLU A O 1
ATOM 657 N N . ALA A 1 84 ? -10.097 -5.792 16.690 1.00 93.38 84 ALA A N 1
ATOM 658 C CA . ALA A 1 84 ? -10.816 -6.207 15.497 1.00 93.38 84 ALA A CA 1
ATOM 659 C C . ALA A 1 84 ? -9.898 -7.026 14.590 1.00 93.38 84 ALA A C 1
ATOM 661 O O . ALA A 1 84 ? -8.773 -6.624 14.297 1.00 93.38 84 ALA A O 1
ATOM 662 N N . GLU A 1 85 ? -10.391 -8.157 14.108 1.00 93.12 85 GLU A N 1
ATOM 663 C CA . GLU A 1 85 ? -9.701 -9.014 13.151 1.00 93.12 85 GLU A CA 1
ATOM 664 C C . GLU A 1 85 ? -10.504 -9.083 11.855 1.00 93.12 85 GLU A C 1
ATOM 666 O O . GLU A 1 85 ? -11.729 -9.185 11.889 1.00 93.12 85 GLU A O 1
ATOM 671 N N . ALA A 1 86 ? -9.827 -9.044 10.710 1.00 93.25 86 ALA A N 1
ATOM 672 C CA . ALA A 1 86 ? -10.448 -9.272 9.404 1.00 93.25 86 ALA A CA 1
ATOM 673 C C . ALA A 1 86 ? -9.710 -10.375 8.639 1.00 93.25 86 ALA A C 1
ATOM 675 O O . ALA A 1 86 ? -8.644 -10.825 9.059 1.00 93.25 86 ALA A O 1
ATOM 676 N N . GLN A 1 87 ? -10.239 -10.812 7.494 1.00 92.12 87 GLN A N 1
ATOM 677 C CA . GLN A 1 87 ? -9.571 -11.849 6.703 1.00 92.12 87 GLN A CA 1
ATOM 678 C C . GLN A 1 87 ? -8.363 -11.310 5.940 1.00 92.12 87 GLN A C 1
ATOM 680 O O . GLN A 1 87 ? -7.296 -11.931 5.925 1.00 92.12 87 GLN A O 1
ATOM 685 N N . ARG A 1 88 ? -8.522 -10.158 5.285 1.00 92.06 88 ARG A N 1
ATOM 686 C CA . ARG A 1 88 ? -7.485 -9.589 4.424 1.00 92.06 88 ARG A CA 1
ATOM 687 C C . ARG A 1 88 ? -7.673 -8.090 4.264 1.00 92.06 88 ARG A C 1
ATOM 689 O O . ARG A 1 88 ? -8.790 -7.617 4.088 1.00 92.06 88 ARG A O 1
ATOM 696 N N . LEU A 1 89 ? -6.573 -7.352 4.280 1.00 92.62 89 LEU A N 1
ATOM 697 C CA . LEU A 1 89 ? -6.527 -5.935 3.941 1.00 92.62 89 LEU A CA 1
ATOM 698 C C . LEU A 1 89 ? -5.569 -5.748 2.762 1.00 92.62 89 LEU A C 1
ATOM 700 O O . LEU A 1 89 ? -4.380 -6.039 2.862 1.00 92.62 89 LEU A O 1
ATOM 704 N N . LEU A 1 90 ? -6.082 -5.248 1.643 1.00 92.50 90 LEU A N 1
ATOM 705 C CA . LEU A 1 90 ? -5.307 -4.947 0.447 1.00 92.50 90 LEU A CA 1
ATOM 706 C C . LEU A 1 90 ? -5.278 -3.435 0.226 1.00 92.50 90 LEU A C 1
ATOM 708 O O . LEU A 1 90 ? -6.291 -2.813 -0.093 1.00 92.50 90 LEU A O 1
ATOM 712 N N . LEU A 1 91 ? -4.099 -2.842 0.376 1.00 91.75 91 LEU A N 1
ATOM 713 C CA . LEU A 1 91 ? -3.856 -1.437 0.059 1.00 91.75 91 LEU A CA 1
ATOM 714 C C . LEU A 1 91 ? -3.295 -1.340 -1.355 1.00 91.75 91 LEU A C 1
ATOM 716 O O . LEU A 1 91 ? -2.362 -2.061 -1.687 1.00 91.75 91 LEU A O 1
ATOM 720 N N . VAL A 1 92 ? -3.840 -0.453 -2.182 1.00 91.62 92 VAL A N 1
ATOM 721 C CA . VAL A 1 92 ? -3.452 -0.275 -3.585 1.00 91.62 92 VAL A CA 1
ATOM 722 C C . VAL A 1 92 ? -3.261 1.205 -3.894 1.00 91.62 92 VAL A C 1
ATOM 724 O O . VAL A 1 92 ? -4.171 2.011 -3.716 1.00 91.62 92 VAL A O 1
ATOM 727 N N . VAL A 1 93 ? -2.100 1.559 -4.434 1.00 90.44 93 VAL A N 1
ATOM 728 C CA . VAL A 1 93 ? -1.766 2.901 -4.931 1.00 90.44 93 VAL A CA 1
ATOM 729 C C . VAL A 1 93 ? -1.376 2.800 -6.404 1.00 90.44 93 VAL A C 1
ATOM 731 O O . VAL A 1 93 ? -0.749 1.829 -6.826 1.00 90.44 93 VAL A O 1
ATOM 734 N N . GLN A 1 94 ? -1.769 3.770 -7.227 1.00 89.62 94 GLN A N 1
ATOM 735 C CA . GLN A 1 94 ? -1.460 3.744 -8.662 1.00 89.62 94 GLN A CA 1
ATOM 736 C C . GLN A 1 94 ? -0.070 4.326 -8.931 1.00 89.62 94 GLN A C 1
ATOM 738 O O . GLN A 1 94 ? 0.224 5.436 -8.495 1.00 89.62 94 GLN A O 1
ATOM 743 N N . ALA A 1 95 ? 0.765 3.624 -9.706 1.00 87.81 95 ALA A N 1
ATOM 744 C CA . ALA A 1 95 ? 2.130 4.082 -9.986 1.00 87.81 95 ALA A CA 1
ATOM 745 C C . ALA A 1 95 ? 2.165 5.367 -10.830 1.00 87.81 95 ALA A C 1
ATOM 747 O O . ALA A 1 95 ? 3.033 6.209 -10.652 1.00 87.81 95 ALA A O 1
ATOM 748 N N . TYR A 1 96 ? 1.186 5.544 -11.717 1.00 84.31 96 TYR A N 1
ATOM 749 C CA . TYR A 1 96 ? 1.046 6.725 -12.575 1.00 84.31 96 TYR A CA 1
ATOM 750 C C . TYR A 1 96 ? 0.217 7.857 -11.934 1.00 84.31 96 TYR A C 1
ATOM 752 O O . TYR A 1 96 ? 0.151 8.952 -12.484 1.00 84.31 96 TYR A O 1
ATOM 760 N N . MET A 1 97 ? -0.427 7.606 -10.788 1.00 85.19 97 MET A N 1
ATOM 761 C CA . MET A 1 97 ? -1.229 8.579 -10.031 1.00 85.19 97 MET A CA 1
ATOM 762 C C . MET A 1 97 ? -1.029 8.347 -8.524 1.00 85.19 97 MET A C 1
ATOM 764 O O . MET A 1 97 ? -1.911 7.793 -7.859 1.00 85.19 97 MET A O 1
ATOM 768 N N . PRO A 1 98 ? 0.122 8.766 -7.963 1.00 79.25 98 PRO A N 1
ATOM 769 C CA . PRO A 1 98 ? 0.483 8.463 -6.575 1.00 79.25 98 PRO A CA 1
ATOM 770 C C . PRO A 1 98 ? -0.440 9.134 -5.548 1.00 79.25 98 PRO A C 1
ATOM 772 O O . PRO A 1 98 ? -0.481 8.733 -4.391 1.00 79.25 98 PRO A O 1
ATOM 775 N N . ASN A 1 99 ? -1.226 10.127 -5.963 1.00 84.25 99 ASN A N 1
ATOM 776 C CA . ASN A 1 99 ? -2.205 10.802 -5.118 1.00 84.25 99 ASN A CA 1
ATOM 777 C C . ASN A 1 99 ? -3.512 10.017 -4.924 1.00 84.25 99 ASN A C 1
ATOM 779 O O . ASN A 1 99 ? -4.411 10.521 -4.252 1.00 84.25 99 ASN A O 1
ATOM 783 N N . ARG A 1 100 ? -3.662 8.828 -5.520 1.00 87.31 100 ARG A N 1
ATOM 784 C CA . ARG A 1 100 ? -4.861 7.997 -5.398 1.00 87.31 100 ARG A CA 1
ATOM 785 C C . ARG A 1 100 ? -4.530 6.671 -4.721 1.00 87.31 100 ARG A C 1
ATOM 787 O O . ARG A 1 100 ? -3.828 5.836 -5.290 1.00 87.31 100 ARG A O 1
ATOM 794 N N . ALA A 1 101 ? -5.127 6.464 -3.553 1.00 89.81 101 ALA A N 1
ATOM 795 C CA . ALA A 1 101 ? -5.028 5.233 -2.784 1.00 89.81 101 ALA A CA 1
ATOM 796 C C . ALA A 1 101 ? -6.401 4.566 -2.655 1.00 89.81 101 ALA A C 1
ATOM 798 O O . ALA A 1 101 ? -7.437 5.231 -2.585 1.00 89.81 101 ALA A O 1
ATOM 799 N N . VAL A 1 102 ? -6.408 3.241 -2.629 1.00 92.00 102 VAL A N 1
ATOM 800 C CA . VAL A 1 102 ? -7.584 2.409 -2.396 1.00 92.00 102 VAL A CA 1
ATOM 801 C C . VAL A 1 102 ? -7.235 1.395 -1.318 1.00 92.00 102 VAL A C 1
ATOM 803 O O . VAL A 1 102 ? -6.202 0.743 -1.400 1.00 92.00 102 VAL A O 1
ATOM 806 N N . ALA A 1 103 ? -8.101 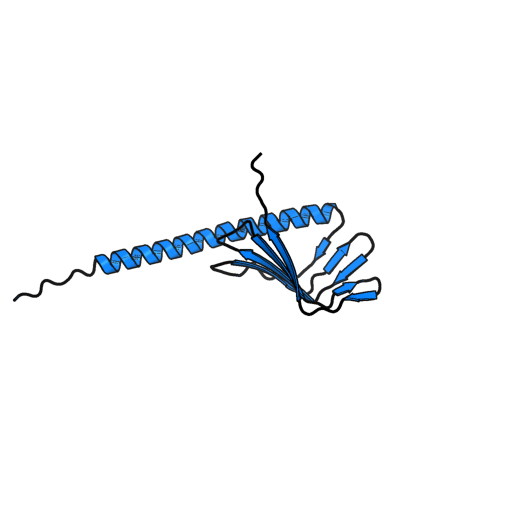1.250 -0.327 1.00 93.06 103 ALA A N 1
ATOM 807 C CA . ALA A 1 103 ? -8.046 0.192 0.664 1.00 93.06 103 ALA A CA 1
ATOM 808 C C . ALA A 1 103 ? -9.229 -0.750 0.440 1.00 93.06 103 ALA A C 1
ATOM 810 O O . ALA A 1 103 ? -10.369 -0.304 0.297 1.00 93.06 103 ALA A O 1
ATOM 811 N N . LEU A 1 104 ? -8.949 -2.046 0.389 1.00 94.31 104 LEU A N 1
ATOM 812 C CA . LEU A 1 104 ? -9.938 -3.107 0.280 1.00 94.31 104 LEU A CA 1
ATOM 813 C C . LEU A 1 104 ? -9.829 -3.974 1.527 1.00 94.31 104 LEU A C 1
ATOM 815 O O . LEU A 1 104 ? -8.755 -4.493 1.812 1.00 94.31 104 LEU A O 1
ATOM 819 N N . LEU A 1 105 ? -10.922 -4.114 2.261 1.00 95.06 105 LEU A N 1
ATOM 820 C CA . LEU A 1 105 ? -11.006 -4.966 3.438 1.00 95.06 105 LEU A CA 1
ATOM 821 C C . LEU A 1 105 ? -11.940 -6.126 3.109 1.00 95.06 105 LEU A C 1
ATOM 823 O O . LEU A 1 105 ? -13.084 -5.895 2.720 1.00 95.06 105 LEU A O 1
ATOM 827 N N . ASP A 1 106 ? -11.459 -7.350 3.263 1.00 94.19 106 ASP A N 1
ATOM 828 C CA . ASP A 1 106 ? -12.240 -8.567 3.063 1.00 94.19 106 ASP A CA 1
ATOM 829 C C . ASP A 1 106 ? -12.732 -9.074 4.421 1.00 94.19 106 ASP A C 1
ATOM 831 O O . ASP A 1 106 ? -11.969 -9.151 5.394 1.00 94.19 106 ASP A O 1
ATOM 835 N N . GLY A 1 107 ? -14.032 -9.355 4.485 1.00 89.06 107 GLY A N 1
ATOM 836 C CA . GLY A 1 107 ? -14.707 -9.765 5.708 1.00 89.06 107 GLY A CA 1
ATOM 837 C C . GLY A 1 107 ? -14.676 -11.283 5.894 1.00 89.06 107 GLY A C 1
ATOM 838 O O . GLY A 1 107 ? -14.151 -12.004 5.049 1.00 89.06 107 GLY A O 1
ATOM 839 N N . PRO A 1 108 ? -15.254 -11.803 6.986 1.00 92.31 108 PRO A N 1
ATOM 840 C CA . PRO A 1 108 ? -15.888 -11.061 8.069 1.00 92.31 108 PRO A CA 1
ATOM 841 C C . PRO A 1 108 ? -14.875 -10.301 8.933 1.00 92.31 108 PRO A C 1
ATOM 843 O O . PRO A 1 108 ? -13.716 -10.700 9.042 1.00 92.31 108 PRO A O 1
ATOM 846 N N . VAL A 1 109 ? -15.348 -9.223 9.559 1.00 92.94 109 VAL A N 1
ATOM 847 C CA . VAL A 1 109 ? -14.642 -8.522 10.635 1.00 92.94 109 VAL A CA 1
ATOM 848 C C . VAL A 1 109 ? -15.233 -8.977 11.961 1.00 92.94 109 VAL A C 1
ATOM 850 O O . VAL A 1 109 ? -16.446 -8.891 12.150 1.00 92.94 109 VAL A O 1
ATOM 853 N N . VAL A 1 110 ? -14.394 -9.467 12.864 1.00 94.38 110 VAL A N 1
ATOM 854 C CA . VAL A 1 110 ? -14.797 -9.938 14.192 1.00 94.38 110 VAL A CA 1
ATOM 855 C C . VAL A 1 110 ? -14.112 -9.073 15.231 1.00 94.38 110 VAL A C 1
ATOM 857 O O . VAL A 1 110 ? -12.901 -8.878 15.155 1.00 94.38 110 VAL A O 1
ATOM 860 N N . THR A 1 111 ? -14.866 -8.558 16.195 1.00 94.31 111 THR A N 1
ATOM 861 C CA . THR A 1 111 ? -14.305 -7.780 17.300 1.00 94.31 111 THR A CA 1
ATOM 862 C C . THR A 1 111 ? -14.254 -8.579 18.599 1.00 94.31 111 THR A C 1
ATOM 864 O O . THR A 1 111 ? -15.020 -9.525 18.803 1.00 94.31 111 THR A O 1
ATOM 867 N N . SER A 1 112 ? -13.383 -8.177 19.525 1.00 92.00 112 SER A N 1
ATOM 868 C CA . SER A 1 112 ? -13.285 -8.780 20.860 1.00 92.00 112 SER A CA 1
ATOM 869 C C . SER A 1 112 ? -14.548 -8.587 21.705 1.00 92.00 112 SER A C 1
ATOM 871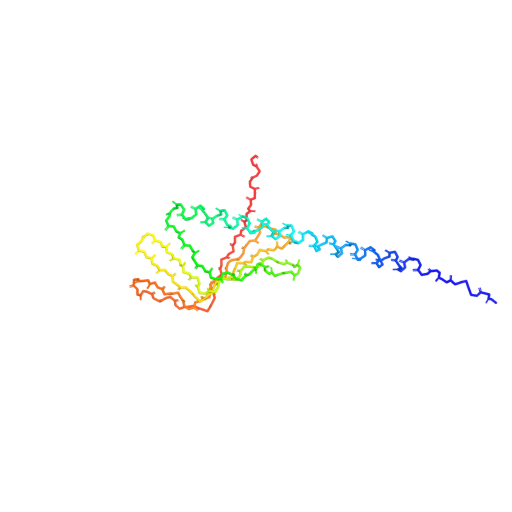 O O . SER A 1 112 ? -14.794 -9.369 22.622 1.00 92.00 112 SER A O 1
ATOM 873 N N . SER A 1 113 ? -15.388 -7.601 21.370 1.00 91.19 113 SER A N 1
ATOM 874 C CA . SER A 1 113 ? -16.710 -7.397 21.974 1.00 91.19 113 SER A CA 1
ATOM 875 C C . SER A 1 113 ? -17.761 -8.421 21.510 1.00 91.19 113 SER A C 1
ATOM 877 O O . SER A 1 113 ? -18.869 -8.453 22.044 1.00 91.19 113 SER A O 1
ATOM 879 N N . GLY A 1 114 ? -17.420 -9.286 20.546 1.00 89.88 114 GLY A N 1
ATOM 880 C CA . GLY A 1 114 ? -18.303 -10.314 19.992 1.00 89.88 114 GLY A CA 1
ATOM 881 C C . GLY A 1 114 ? -19.146 -9.841 18.805 1.00 89.88 114 GLY A C 1
ATOM 882 O O . GLY A 1 114 ? -19.971 -10.607 18.302 1.00 89.88 114 GLY A O 1
ATOM 883 N N . LEU A 1 115 ? -18.947 -8.608 18.322 1.00 93.38 115 LEU A N 1
ATOM 884 C CA . LEU A 1 115 ? -19.600 -8.117 17.112 1.00 93.38 115 LEU A CA 1
ATOM 885 C C . LEU A 1 115 ? -18.946 -8.755 15.878 1.00 93.38 115 LEU A C 1
ATOM 887 O O . LEU A 1 115 ? -17.733 -8.703 15.695 1.00 93.38 115 LEU A O 1
ATOM 891 N N . THR A 1 116 ? -19.764 -9.344 15.006 1.00 93.69 116 THR A N 1
ATOM 892 C CA . THR A 1 116 ? -19.319 -9.883 13.715 1.00 93.69 116 THR A CA 1
ATOM 893 C C . THR A 1 116 ? -19.993 -9.122 12.584 1.00 93.69 116 THR A C 1
ATOM 895 O O . THR A 1 116 ? -21.217 -9.130 12.462 1.00 93.69 116 THR A O 1
ATOM 898 N N . ILE A 1 117 ? -19.192 -8.481 11.738 1.00 93.19 117 ILE A N 1
ATOM 899 C CA . ILE A 1 117 ? -19.644 -7.762 10.550 1.00 93.19 117 ILE A CA 1
ATOM 900 C C . ILE A 1 117 ? -19.292 -8.614 9.333 1.00 93.19 117 ILE A C 1
ATOM 902 O O . ILE A 1 117 ? -18.124 -8.771 8.977 1.00 93.19 117 ILE A O 1
ATOM 906 N N . THR A 1 118 ? -20.301 -9.183 8.679 1.00 94.25 118 THR A N 1
ATOM 907 C CA . THR A 1 118 ? -20.104 -10.009 7.484 1.00 94.25 118 THR A CA 1
ATOM 908 C C . THR A 1 118 ? -20.219 -9.160 6.221 1.00 94.25 118 THR A C 1
ATOM 910 O O . THR A 1 118 ? -21.243 -8.526 5.981 1.00 94.25 118 THR A O 1
ATOM 913 N N . HIS A 1 119 ? -19.178 -9.174 5.392 1.00 92.88 119 HIS A N 1
ATOM 914 C CA . HIS A 1 119 ? -19.172 -8.586 4.055 1.00 92.88 119 HIS A CA 1
ATOM 915 C C . HIS A 1 119 ? -18.190 -9.349 3.162 1.00 92.88 119 HIS A C 1
ATOM 917 O O . HIS A 1 119 ? -17.255 -9.963 3.668 1.00 92.88 119 HIS A O 1
ATOM 923 N N . ASP A 1 120 ? -18.385 -9.282 1.844 1.00 91.38 120 ASP A N 1
ATOM 924 C CA . ASP A 1 120 ? -17.448 -9.863 0.875 1.00 91.38 120 ASP A CA 1
ATOM 925 C C . ASP A 1 120 ? -16.190 -8.983 0.777 1.00 91.38 120 ASP A C 1
ATOM 927 O O . ASP A 1 120 ? -15.130 -9.329 1.290 1.00 91.38 120 ASP A O 1
ATOM 931 N N . ARG A 1 121 ? -16.343 -7.752 0.271 1.00 93.69 121 ARG A N 1
ATOM 932 C CA . ARG A 1 121 ? -15.263 -6.760 0.190 1.00 93.69 121 ARG A CA 1
ATOM 933 C C . ARG A 1 121 ? -15.778 -5.344 0.423 1.00 93.69 121 ARG A C 1
ATOM 935 O O . ARG A 1 121 ? -16.612 -4.848 -0.331 1.00 93.69 121 ARG A O 1
ATOM 942 N N . ALA A 1 122 ? -15.244 -4.677 1.438 1.00 94.81 122 ALA A N 1
ATOM 943 C CA . ALA A 1 122 ? -15.434 -3.253 1.673 1.00 94.81 122 ALA A CA 1
ATOM 944 C C . ALA A 1 122 ? -14.328 -2.461 0.960 1.00 94.81 122 ALA A C 1
ATOM 946 O O . ALA A 1 122 ? -13.160 -2.845 0.999 1.00 94.81 122 ALA A O 1
ATOM 947 N N . MET A 1 123 ? -14.684 -1.356 0.302 1.00 94.69 123 MET A N 1
ATOM 948 C CA . MET A 1 123 ? -13.747 -0.520 -0.453 1.00 94.69 123 MET A CA 1
ATOM 949 C C . MET A 1 123 ? -13.783 0.920 0.048 1.00 94.69 123 MET A C 1
ATOM 951 O O . MET A 1 123 ? -14.838 1.548 0.074 1.00 94.69 123 MET A O 1
ATOM 955 N N . ALA A 1 124 ? -12.611 1.462 0.361 1.00 93.25 124 ALA A N 1
ATOM 956 C CA . ALA A 1 124 ? -12.402 2.876 0.634 1.00 93.25 124 ALA A CA 1
ATOM 957 C C . ALA A 1 124 ? -11.400 3.443 -0.375 1.00 93.25 124 ALA A C 1
ATOM 959 O O . ALA A 1 124 ? -10.379 2.823 -0.661 1.00 93.25 124 ALA A O 1
ATOM 960 N N . SER A 1 125 ? -11.671 4.623 -0.931 1.00 90.94 125 SER A N 1
ATOM 961 C CA . SER A 1 125 ? -10.729 5.309 -1.821 1.00 90.94 125 SER A CA 1
ATOM 962 C C . SER A 1 125 ? -10.429 6.705 -1.309 1.00 90.94 125 SER A C 1
ATOM 964 O O . SER A 1 125 ? -11.357 7.449 -1.001 1.00 90.94 125 SER A O 1
ATOM 966 N N . ALA A 1 126 ? -9.156 7.075 -1.295 1.00 87.56 126 ALA A N 1
ATOM 967 C CA . ALA A 1 126 ? -8.691 8.402 -0.934 1.00 87.56 126 ALA A CA 1
ATOM 968 C C . ALA A 1 126 ? -7.988 9.055 -2.130 1.00 87.56 126 ALA A C 1
ATOM 970 O O . ALA A 1 126 ? -7.268 8.403 -2.895 1.00 87.56 126 ALA A O 1
ATOM 971 N N . ARG A 1 127 ? -8.205 10.361 -2.294 1.00 87.06 127 ARG A N 1
ATOM 972 C CA . ARG A 1 127 ? -7.411 11.209 -3.182 1.00 87.06 127 ARG A CA 1
ATOM 973 C C . ARG A 1 127 ? -6.784 12.312 -2.346 1.00 87.06 127 ARG A C 1
ATOM 975 O O . ARG A 1 127 ? -7.510 13.052 -1.693 1.00 87.06 127 ARG A O 1
ATOM 982 N N . TYR A 1 128 ? -5.467 12.435 -2.399 1.00 77.06 128 TYR A N 1
ATOM 983 C CA . TYR A 1 128 ? -4.774 13.555 -1.782 1.00 77.06 128 TYR A CA 1
ATOM 984 C C . TYR A 1 128 ? -4.769 14.725 -2.773 1.00 77.06 128 TYR A C 1
ATOM 986 O O . TYR A 1 128 ? -4.073 14.689 -3.791 1.00 77.06 128 TYR A O 1
ATOM 994 N N . SER A 1 129 ? -5.603 15.735 -2.526 1.00 74.25 129 SER A N 1
ATOM 995 C CA . SER A 1 129 ? -5.469 17.029 -3.195 1.00 74.25 129 SER A CA 1
ATOM 996 C C . SER A 1 129 ? -4.390 17.782 -2.435 1.00 74.25 129 SER A C 1
ATOM 998 O O . SER A 1 129 ? -4.619 18.189 -1.303 1.00 74.25 129 SER A O 1
ATOM 1000 N N . GLY A 1 130 ? -3.187 17.872 -2.999 1.00 57.03 130 GLY A N 1
ATOM 1001 C CA . GLY A 1 130 ? -2.150 18.711 -2.412 1.00 57.03 130 GLY A CA 1
ATOM 1002 C C . GLY A 1 130 ? -2.593 20.165 -2.509 1.00 57.03 130 GLY A C 1
ATOM 1003 O O . GLY A 1 130 ? -2.463 20.762 -3.578 1.00 57.03 130 GLY A O 1
ATOM 1004 N N . GLU A 1 131 ? -3.140 20.710 -1.424 1.00 48.34 131 GLU A N 1
ATOM 1005 C CA . GLU A 1 131 ? -3.197 22.155 -1.234 1.00 48.34 131 GLU A CA 1
ATOM 1006 C C . GLU A 1 131 ? -1.733 22.624 -1.203 1.00 48.34 131 GLU A C 1
ATOM 1008 O O . GLU A 1 131 ? -0.924 22.153 -0.401 1.00 48.34 131 GLU A O 1
ATOM 1013 N N . ARG A 1 132 ? -1.356 23.423 -2.203 1.00 49.72 132 ARG A N 1
ATOM 1014 C CA . ARG A 1 132 ? -0.062 24.100 -2.269 1.00 49.72 132 ARG A CA 1
ATOM 1015 C C . ARG A 1 132 ? -0.150 25.265 -1.280 1.00 49.72 132 ARG A C 1
ATOM 1017 O O . ARG A 1 132 ? -0.719 26.288 -1.649 1.00 49.72 132 ARG A O 1
ATOM 1024 N N . ASP A 1 133 ? 0.365 25.077 -0.070 1.00 39.91 133 ASP A N 1
ATOM 1025 C CA . ASP A 1 133 ? 0.794 26.192 0.786 1.00 39.91 133 ASP A CA 1
ATOM 1026 C C . ASP A 1 133 ? 2.181 26.682 0.340 1.00 39.91 133 ASP A C 1
ATOM 1028 O O . ASP A 1 133 ? 3.057 25.822 0.064 1.00 39.91 133 ASP A O 1
#

pLDDT: mean 86.52, std 10.94, range [39.91, 96.81]

Radius of gyration: 22.45 Å; chains: 1; bounding box: 43×38×84 Å

Foldseek 3Di:
DPDDPPPCVVVVVVVVVVVVVVVVLVVLQVVVLVVVVVVVVVVQVVCVVVQKHKDFPWDDFDDPRWKTKIKGAFIWITHVPKIKTAGIWIKIATSVQNQKIKIKTADFIAMPVGDTRHDGIDMDMGGDPPPDD